Protein AF-G2IL74-F1 (afdb_monomer)

pLDDT: mean 72.39, std 12.94, range [37.91, 90.44]

Sequence (101 aa):
MIQPEGGRPVNNDPERENAEQDESDTQAQDVASDALENPWRGGEETEHGGRPNVAQVIPDDVQDVVDHMTDMERSGRIDMDAFEGEENMDDEDGSVPDTGA

Mean predicted aligned error: 17.05 Å

Radius of gyration: 25.64 Å; Cα contacts (8 Å, |Δi|>4): 20; chains: 1; bounding box: 67×32×66 Å

Solvent-accessible surface area (backbone atoms only — not comparable to full-atom values): 7181 Å² total; per-residue (Å²): 138,83,82,85,81,76,79,75,79,80,79,86,48,75,91,73,62,49,72,82,75,70,48,76,72,77,40,71,69,45,46,52,48,48,50,68,77,47,58,73,82,50,69,71,85,79,64,77,85,82,70,96,55,97,82,61,88,70,66,92,84,62,76,49,74,49,50,49,53,51,48,29,66,75,68,73,50,77,85,59,67,90,56,65,87,60,80,84,81,66,90,62,89,80,70,74,77,83,79,81,128

Structure (mmCIF, N/CA/C/O backbone):
data_AF-G2IL74-F1
#
_entry.id   AF-G2IL74-F1
#
loop_
_atom_site.group_PDB
_atom_site.id
_atom_site.type_symbol
_atom_site.label_atom_id
_atom_site.label_alt_id
_atom_site.label_comp_id
_atom_site.label_asym_id
_atom_site.label_entity_id
_atom_site.label_seq_id
_atom_site.pdbx_PDB_ins_code
_atom_site.Cartn_x
_atom_site.Cartn_y
_atom_site.Cartn_z
_atom_site.occupancy
_atom_site.B_iso_or_equiv
_atom_site.auth_seq_id
_atom_site.auth_comp_id
_atom_site.auth_asym_id
_atom_site.auth_atom_id
_atom_site.pdbx_PDB_model_num
ATOM 1 N N . MET A 1 1 ? 36.943 14.485 -46.620 1.00 37.91 1 MET A N 1
ATOM 2 C CA . MET A 1 1 ? 35.815 13.562 -46.378 1.00 37.91 1 MET A CA 1
ATOM 3 C C . MET A 1 1 ? 36.329 12.492 -45.432 1.00 37.91 1 MET A C 1
ATOM 5 O O . MET A 1 1 ? 37.250 11.780 -45.806 1.00 37.91 1 MET A O 1
ATOM 9 N N . ILE A 1 2 ? 35.854 12.495 -44.186 1.00 43.41 2 ILE A N 1
ATOM 10 C CA . ILE A 1 2 ? 36.241 11.549 -43.129 1.00 43.41 2 ILE A CA 1
ATOM 11 C C . ILE A 1 2 ? 35.243 10.388 -43.197 1.00 43.41 2 ILE A C 1
ATOM 13 O O . ILE A 1 2 ? 34.041 10.631 -43.276 1.00 43.41 2 ILE A O 1
ATOM 17 N N . GLN A 1 3 ? 35.743 9.155 -43.261 1.00 49.81 3 GLN A N 1
ATOM 18 C CA . GLN A 1 3 ? 34.925 7.939 -43.284 1.00 49.81 3 GLN A CA 1
ATOM 19 C C . GLN A 1 3 ? 34.307 7.734 -41.889 1.00 49.81 3 GLN A C 1
ATOM 21 O O . GLN A 1 3 ? 35.037 7.884 -40.910 1.00 49.81 3 GLN A O 1
ATOM 26 N N . PRO A 1 4 ? 32.998 7.449 -41.758 1.00 48.38 4 PRO A N 1
ATOM 27 C CA . PRO A 1 4 ? 32.397 7.200 -40.456 1.00 48.38 4 PRO A CA 1
ATOM 28 C C . PRO A 1 4 ? 32.832 5.830 -39.919 1.00 48.38 4 PRO A C 1
ATOM 30 O O . PRO A 1 4 ? 32.742 4.813 -40.605 1.00 48.38 4 PRO A O 1
ATOM 33 N N . GLU A 1 5 ? 33.327 5.850 -38.687 1.00 50.56 5 GLU A N 1
ATOM 34 C CA . GLU A 1 5 ? 33.811 4.711 -37.913 1.00 50.56 5 GLU A CA 1
ATOM 35 C C . GLU A 1 5 ? 32.711 3.658 -37.674 1.00 50.56 5 GLU A C 1
ATOM 37 O O . GLU A 1 5 ? 31.628 3.971 -37.181 1.00 50.56 5 GLU A O 1
ATOM 42 N N . GLY A 1 6 ? 33.041 2.406 -38.003 1.00 43.53 6 GLY A N 1
ATOM 43 C CA . GLY A 1 6 ? 32.691 1.190 -37.260 1.00 43.53 6 GLY A CA 1
ATOM 44 C C . GLY A 1 6 ? 31.239 0.993 -36.822 1.00 43.53 6 GLY A C 1
ATOM 45 O O . GLY A 1 6 ? 30.884 1.274 -35.679 1.00 43.53 6 GLY A O 1
ATOM 46 N N . GLY A 1 7 ? 30.436 0.351 -37.676 1.00 41.69 7 GLY A N 1
ATOM 47 C CA . GLY A 1 7 ? 29.263 -0.384 -37.202 1.00 41.69 7 GLY A CA 1
ATOM 48 C C . GLY A 1 7 ? 29.693 -1.405 -36.145 1.00 41.69 7 GLY A C 1
ATOM 49 O O . GLY A 1 7 ? 30.666 -2.135 -36.352 1.00 41.69 7 GLY A O 1
ATOM 50 N N . ARG A 1 8 ? 29.009 -1.425 -34.993 1.00 59.28 8 ARG A N 1
ATOM 51 C CA . ARG A 1 8 ? 29.259 -2.423 -33.944 1.00 59.28 8 ARG A CA 1
ATOM 52 C C . ARG A 1 8 ? 29.169 -3.816 -34.583 1.00 59.28 8 ARG A C 1
ATOM 54 O O . ARG A 1 8 ? 28.220 -4.042 -35.338 1.00 59.28 8 ARG A O 1
ATOM 61 N N . PRO A 1 9 ? 30.116 -4.734 -34.329 1.00 54.06 9 PRO A N 1
ATOM 62 C CA . PRO A 1 9 ? 29.974 -6.097 -34.815 1.00 54.06 9 PRO A CA 1
ATOM 63 C C . PRO A 1 9 ? 28.678 -6.671 -34.239 1.00 54.06 9 PRO A C 1
ATOM 65 O O . PRO A 1 9 ? 28.491 -6.673 -33.022 1.00 54.06 9 PRO A O 1
ATOM 68 N N . VAL A 1 10 ? 27.776 -7.116 -35.114 1.00 62.25 10 VAL A N 1
ATOM 69 C CA . VAL A 1 10 ? 26.649 -7.957 -34.710 1.00 62.25 10 VAL A CA 1
ATOM 70 C C . VAL A 1 10 ? 27.253 -9.247 -34.168 1.00 62.25 10 VA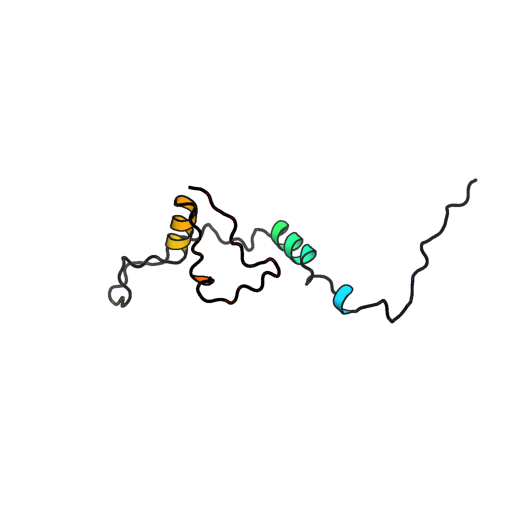L A C 1
ATOM 72 O O . VAL A 1 10 ? 27.865 -10.023 -34.902 1.00 62.25 10 VAL A O 1
ATOM 75 N N . ASN A 1 11 ? 27.218 -9.402 -32.849 1.00 60.69 11 ASN A N 1
ATOM 76 C CA . ASN A 1 11 ? 27.760 -10.576 -32.192 1.00 60.69 11 ASN A CA 1
ATOM 77 C C . ASN A 1 11 ? 26.738 -11.707 -32.333 1.00 60.69 11 ASN A C 1
ATOM 79 O O . ASN A 1 11 ? 25.843 -11.822 -31.510 1.00 60.69 11 ASN A O 1
ATOM 83 N N . ASN A 1 12 ? 26.857 -12.479 -33.413 1.00 60.97 12 ASN A N 1
ATOM 84 C CA . ASN A 1 12 ? 25.968 -13.587 -33.780 1.00 60.97 12 AS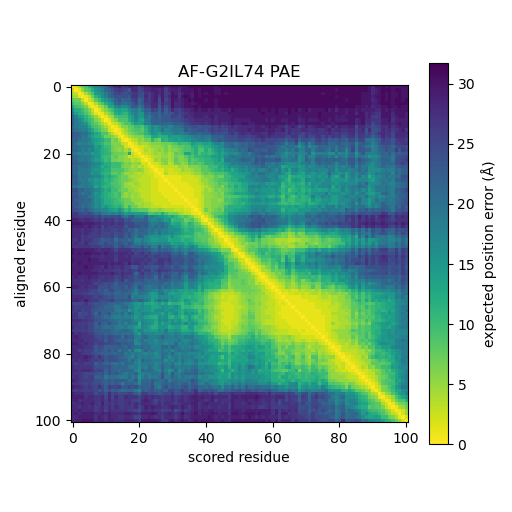N A CA 1
ATOM 85 C C . ASN A 1 12 ? 26.349 -14.883 -33.035 1.00 60.97 12 ASN A C 1
ATOM 87 O O . ASN A 1 12 ? 26.490 -15.944 -33.648 1.00 60.97 12 ASN A O 1
ATOM 91 N N . ASP A 1 13 ? 26.667 -14.753 -31.746 1.00 69.31 13 ASP A N 1
ATOM 92 C CA . ASP A 1 13 ? 27.038 -15.858 -30.868 1.00 69.31 13 ASP A CA 1
ATOM 93 C C . ASP A 1 13 ? 25.748 -16.493 -30.324 1.00 69.31 13 ASP A C 1
ATOM 95 O O . ASP A 1 13 ? 25.076 -15.865 -29.503 1.00 69.31 13 ASP A O 1
ATOM 99 N N . PRO A 1 14 ? 25.381 -17.712 -30.760 1.00 60.81 14 PRO A N 1
ATOM 100 C CA . PRO A 1 14 ? 24.125 -18.349 -30.368 1.00 60.81 14 PRO A CA 1
ATOM 101 C C . PRO A 1 14 ? 24.061 -18.669 -28.867 1.00 60.81 14 PRO A C 1
ATOM 103 O O . PRO A 1 14 ? 22.983 -18.941 -28.357 1.00 60.81 14 PRO A O 1
ATOM 106 N N . GLU A 1 15 ? 25.189 -18.631 -28.146 1.00 64.44 15 GLU A N 1
ATOM 107 C CA . GLU A 1 15 ? 25.223 -18.764 -26.683 1.00 64.44 15 GLU A CA 1
ATOM 108 C C . GLU A 1 15 ? 24.964 -17.431 -25.954 1.00 64.44 15 GLU A C 1
ATOM 110 O O . GLU A 1 15 ? 24.791 -17.413 -24.735 1.00 64.44 15 GLU A O 1
ATOM 115 N N . ARG A 1 16 ? 24.934 -16.303 -26.678 1.00 65.25 16 ARG A N 1
ATOM 116 C CA . ARG A 1 16 ? 24.604 -14.965 -26.150 1.00 65.25 16 ARG A CA 1
ATOM 117 C C . ARG A 1 16 ? 23.204 -14.491 -26.522 1.00 65.25 16 ARG A C 1
ATOM 119 O O . ARG A 1 16 ? 22.744 -13.515 -25.939 1.00 65.25 16 ARG A O 1
ATOM 126 N N . GLU A 1 17 ? 22.548 -15.167 -27.459 1.00 67.06 17 GLU A N 1
ATOM 127 C CA . GLU A 1 17 ? 21.142 -14.959 -27.804 1.00 67.06 17 GLU A CA 1
ATOM 128 C C . GLU A 1 17 ? 20.277 -15.791 -26.849 1.00 67.06 17 GLU A C 1
ATOM 130 O O . GLU A 1 17 ? 19.948 -16.949 -27.111 1.00 67.06 17 GLU A O 1
ATOM 135 N N . ASN A 1 18 ? 19.955 -15.222 -25.683 1.00 72.56 18 ASN A N 1
ATOM 136 C CA . ASN A 1 18 ? 18.988 -15.833 -24.780 1.00 72.56 18 ASN A CA 1
ATOM 137 C C . ASN A 1 18 ? 17.584 -15.370 -25.183 1.00 72.56 18 ASN A C 1
ATOM 139 O O . ASN A 1 18 ? 17.227 -14.215 -24.963 1.00 72.56 18 ASN A O 1
ATOM 143 N N . ALA A 1 19 ? 16.781 -16.290 -25.717 1.00 75.19 19 ALA A N 1
ATOM 144 C CA . ALA A 1 19 ? 15.393 -16.019 -26.081 1.00 75.19 19 ALA A CA 1
ATOM 145 C C . ALA A 1 19 ? 14.558 -15.467 -24.906 1.00 75.19 19 ALA A C 1
ATOM 147 O O . ALA A 1 19 ? 13.627 -14.709 -25.142 1.00 75.19 19 ALA A O 1
ATOM 148 N N . GLU A 1 20 ? 14.911 -15.795 -23.657 1.00 70.81 20 GLU A N 1
ATOM 149 C CA . GLU A 1 20 ? 14.273 -15.250 -22.449 1.00 70.81 20 GLU A CA 1
ATOM 150 C C . GLU A 1 20 ? 14.693 -13.794 -22.154 1.00 70.81 20 GLU A C 1
ATOM 152 O O . GLU A 1 20 ? 13.973 -13.081 -21.467 1.00 70.81 20 GLU A O 1
ATOM 157 N N . GLN A 1 21 ? 15.844 -13.328 -22.660 1.00 73.50 21 GLN A N 1
ATOM 158 C CA . GLN A 1 21 ? 16.290 -11.925 -22.540 1.00 73.50 21 GLN A CA 1
ATOM 159 C C . GLN A 1 21 ? 15.803 -11.046 -23.696 1.00 73.50 21 GLN A C 1
ATOM 161 O O . GLN A 1 21 ? 15.687 -9.833 -23.529 1.00 73.50 21 GLN A O 1
ATOM 166 N N . ASP A 1 22 ? 15.530 -11.651 -24.851 1.00 75.94 22 ASP A N 1
ATOM 167 C CA . ASP A 1 22 ? 14.941 -10.980 -26.014 1.00 75.94 22 ASP A CA 1
ATOM 168 C C . ASP A 1 22 ? 13.402 -10.944 -25.955 1.00 75.94 22 ASP A C 1
ATOM 170 O O . ASP A 1 22 ? 12.759 -10.366 -26.835 1.00 75.94 22 ASP A O 1
ATOM 174 N N . GLU A 1 23 ? 12.793 -11.556 -24.933 1.00 81.19 23 GLU A N 1
ATOM 175 C CA . GLU A 1 23 ? 11.349 -11.501 -24.720 1.00 81.19 23 GLU A CA 1
ATOM 176 C C . GLU A 1 23 ? 10.929 -10.075 -24.334 1.00 81.19 23 GLU A C 1
ATOM 178 O O . GLU A 1 23 ? 11.339 -9.544 -23.303 1.00 81.19 23 GLU A O 1
ATOM 183 N N . SER A 1 24 ? 10.127 -9.458 -25.201 1.00 75.06 24 SER A N 1
ATOM 184 C CA . SER A 1 24 ? 9.482 -8.155 -25.003 1.00 75.06 24 SER A CA 1
ATOM 185 C C . SER A 1 24 ? 8.197 -8.321 -24.192 1.00 75.06 24 SER A C 1
ATOM 187 O O . SER A 1 24 ? 7.562 -9.372 -24.248 1.00 75.06 24 SER A O 1
ATOM 189 N N . ASP A 1 25 ? 7.770 -7.263 -23.509 1.00 76.06 25 ASP A N 1
ATOM 190 C CA . ASP A 1 25 ? 6.458 -7.107 -22.853 1.00 76.06 25 ASP A CA 1
ATOM 191 C C . ASP A 1 25 ? 6.321 -7.816 -21.494 1.00 76.06 25 ASP A C 1
ATOM 193 O O . ASP A 1 25 ? 5.421 -7.494 -20.717 1.00 76.06 25 ASP A O 1
ATOM 197 N N . THR A 1 26 ? 7.216 -8.750 -21.167 1.00 81.31 26 THR A N 1
ATOM 198 C CA . THR A 1 26 ? 7.254 -9.441 -19.864 1.00 81.31 26 THR A CA 1
ATOM 199 C C . THR A 1 26 ? 8.295 -8.855 -18.912 1.00 81.31 26 THR A C 1
ATOM 201 O O . THR A 1 26 ? 8.265 -9.134 -17.710 1.00 81.31 26 THR A O 1
ATOM 204 N N . GLN A 1 27 ? 9.206 -8.018 -19.418 1.00 87.19 27 GLN A N 1
ATOM 205 C CA . GLN A 1 27 ? 10.278 -7.435 -18.619 1.00 87.19 27 GLN A CA 1
ATOM 206 C C . GLN A 1 27 ? 9.741 -6.369 -17.666 1.00 87.19 27 GLN A C 1
ATOM 208 O O . GLN A 1 27 ? 8.787 -5.653 -17.969 1.00 87.19 27 GLN A O 1
ATOM 213 N N . ALA A 1 28 ? 10.401 -6.207 -16.519 1.00 88.31 28 ALA A N 1
ATOM 214 C CA . ALA A 1 28 ? 9.958 -5.271 -15.488 1.00 88.31 28 ALA A CA 1
ATOM 215 C C . ALA A 1 28 ? 9.812 -3.832 -16.012 1.00 88.31 28 ALA A C 1
ATOM 217 O O . ALA A 1 28 ? 8.858 -3.147 -15.645 1.00 88.31 28 ALA A O 1
ATOM 218 N N . GLN A 1 29 ? 10.716 -3.371 -16.887 1.00 86.31 29 GLN A N 1
ATOM 219 C CA . GLN A 1 29 ? 10.598 -2.033 -17.467 1.00 86.31 29 GLN A CA 1
ATOM 220 C C . GLN A 1 29 ? 9.450 -1.906 -18.472 1.00 86.31 29 GLN A C 1
ATOM 222 O O . GLN A 1 29 ? 8.857 -0.832 -18.551 1.00 86.31 29 GLN A O 1
ATOM 227 N N . ASP A 1 30 ? 9.115 -2.971 -19.200 1.00 87.12 30 ASP A N 1
ATOM 228 C CA . ASP A 1 30 ? 8.017 -2.958 -20.169 1.00 87.12 30 ASP A CA 1
ATOM 229 C C . ASP A 1 30 ? 6.685 -2.918 -19.416 1.00 87.12 30 ASP A C 1
ATOM 231 O O . 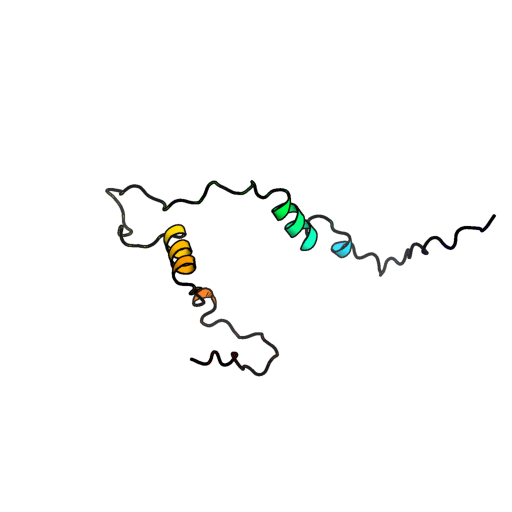ASP A 1 30 ? 5.839 -2.074 -19.697 1.00 87.12 30 ASP A O 1
ATOM 235 N N . VAL A 1 31 ? 6.558 -3.730 -18.360 1.00 84.75 31 VAL A N 1
ATOM 236 C CA . VAL A 1 31 ? 5.405 -3.730 -17.445 1.00 84.75 31 VAL A CA 1
ATOM 237 C C . VAL A 1 31 ? 5.248 -2.379 -16.742 1.00 84.75 31 VAL A C 1
ATOM 239 O O . VAL A 1 31 ? 4.141 -1.850 -16.650 1.00 84.75 31 VAL A O 1
ATOM 242 N N . ALA A 1 32 ? 6.343 -1.789 -16.255 1.00 86.62 32 ALA A N 1
ATOM 243 C CA . ALA A 1 32 ? 6.305 -0.473 -15.620 1.00 86.62 32 ALA A CA 1
ATOM 244 C C . ALA A 1 32 ? 5.925 0.637 -16.612 1.00 86.62 32 ALA A C 1
ATOM 246 O O . ALA A 1 32 ? 5.157 1.534 -16.265 1.00 86.62 32 ALA A O 1
ATOM 247 N N . SER A 1 33 ? 6.441 0.571 -17.842 1.00 87.31 33 SER A N 1
ATOM 248 C CA . SER A 1 33 ? 6.100 1.516 -18.909 1.00 87.31 33 SER A CA 1
ATOM 249 C C . SER A 1 33 ? 4.628 1.394 -19.296 1.00 87.31 33 SER A C 1
ATOM 251 O O . SER A 1 33 ? 3.937 2.408 -19.339 1.00 87.31 33 SER A O 1
ATOM 253 N N . ASP A 1 34 ? 4.112 0.174 -19.466 1.00 86.69 34 ASP A N 1
ATOM 254 C CA . ASP A 1 34 ? 2.695 -0.071 -19.754 1.00 86.69 34 ASP A CA 1
ATOM 255 C C . ASP A 1 34 ? 1.786 0.451 -18.632 1.00 86.69 34 ASP A C 1
ATOM 257 O O . ASP A 1 34 ? 0.795 1.129 -18.898 1.00 86.69 34 ASP A O 1
ATOM 261 N N . ALA A 1 35 ? 2.151 0.233 -17.365 1.00 83.81 35 ALA A N 1
ATOM 262 C CA . ALA A 1 35 ? 1.395 0.749 -16.223 1.00 83.81 35 ALA A CA 1
ATOM 263 C C . ALA A 1 35 ? 1.351 2.290 -16.181 1.00 83.81 35 ALA A C 1
ATOM 265 O O . ALA A 1 35 ? 0.337 2.874 -15.791 1.00 83.81 35 ALA A O 1
ATOM 266 N N . LEU A 1 36 ? 2.436 2.953 -16.594 1.00 83.81 36 LEU A N 1
ATOM 267 C CA . LEU A 1 36 ? 2.519 4.414 -16.674 1.00 83.81 36 LEU A CA 1
ATOM 268 C C . LEU A 1 36 ? 1.770 4.989 -17.881 1.00 83.81 36 LEU A C 1
ATOM 270 O O . LEU A 1 36 ? 1.171 6.059 -17.769 1.00 83.81 36 LEU A O 1
ATOM 274 N N . GLU A 1 37 ? 1.821 4.317 -19.030 1.00 87.81 37 GLU A N 1
ATOM 275 C CA . GLU A 1 37 ? 1.160 4.743 -20.269 1.00 87.81 37 GLU A CA 1
ATOM 276 C C . GLU A 1 37 ? -0.346 4.461 -20.248 1.00 87.81 37 GLU A C 1
ATOM 278 O O . GLU A 1 37 ? -1.136 5.243 -20.785 1.00 87.81 37 GLU A O 1
ATOM 283 N N . ASN A 1 38 ? -0.756 3.397 -19.555 1.00 80.19 38 ASN A N 1
ATOM 284 C CA . ASN A 1 38 ? -2.140 2.969 -19.396 1.00 80.19 38 ASN A CA 1
ATOM 285 C C . ASN A 1 38 ? -2.588 2.993 -17.921 1.00 80.19 38 ASN A C 1
ATOM 287 O O . ASN A 1 38 ? -3.080 1.981 -17.409 1.00 80.19 38 ASN A O 1
ATOM 291 N N . PRO A 1 39 ? -2.559 4.163 -17.243 1.00 67.44 39 PRO A N 1
ATOM 292 C CA . PRO A 1 39 ? -3.006 4.275 -15.854 1.00 67.44 39 PRO A CA 1
ATOM 293 C C . PRO A 1 39 ? -4.516 3.999 -15.711 1.00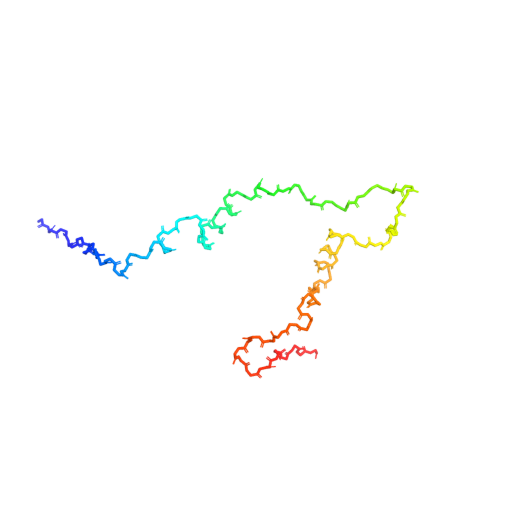 67.44 39 PRO A C 1
ATOM 295 O O . PRO A 1 39 ? -5.017 3.831 -14.607 1.00 67.44 39 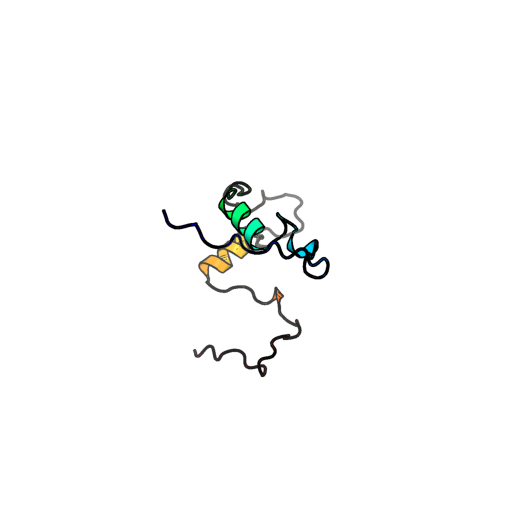PRO A O 1
ATOM 298 N N . TRP A 1 40 ? -5.240 3.907 -16.837 1.00 58.22 40 TRP A N 1
ATOM 299 C CA . TRP A 1 40 ? -6.694 3.762 -16.974 1.00 58.22 40 TRP A CA 1
ATOM 300 C C . TRP A 1 40 ? -7.200 2.316 -17.184 1.00 58.22 40 TRP A C 1
ATOM 302 O O . TRP A 1 40 ? -8.363 2.116 -17.528 1.00 58.22 40 TRP A O 1
ATOM 312 N N . ARG A 1 41 ? -6.392 1.285 -16.878 1.00 56.53 41 ARG A N 1
ATOM 313 C CA . ARG A 1 41 ? -6.946 0.134 -16.121 1.00 56.53 41 ARG A CA 1
ATOM 314 C C . ARG A 1 41 ? -7.280 0.527 -14.669 1.00 56.53 41 ARG A C 1
ATOM 316 O O . ARG A 1 41 ? -7.790 -0.298 -13.919 1.00 56.53 41 ARG A O 1
ATOM 323 N N . GLY A 1 42 ? -7.008 1.781 -14.301 1.00 51.03 42 GLY A N 1
ATOM 324 C CA . GLY A 1 42 ? -7.535 2.492 -13.152 1.00 51.03 42 GLY A CA 1
ATOM 325 C C . GLY A 1 42 ? -9.052 2.524 -13.178 1.00 51.03 42 GLY A C 1
ATOM 326 O O . GLY A 1 42 ? -9.673 3.237 -13.969 1.00 51.03 42 GLY A O 1
ATOM 327 N N . GLY A 1 43 ? -9.629 1.715 -12.295 1.00 56.75 43 GLY A N 1
ATOM 328 C CA . GLY A 1 43 ? -10.974 1.948 -11.813 1.00 56.75 43 GLY A CA 1
ATOM 329 C C . GLY A 1 43 ? -11.069 3.348 -11.216 1.00 56.75 43 GLY A C 1
ATOM 330 O O . GLY A 1 43 ? -10.079 3.941 -10.782 1.00 56.75 43 GLY A O 1
ATOM 331 N N . GLU A 1 44 ? -12.287 3.866 -11.216 1.00 65.62 44 GLU A N 1
ATOM 332 C CA . GLU A 1 44 ? -12.695 4.947 -10.325 1.00 65.62 44 GLU A CA 1
ATOM 333 C C . GLU A 1 44 ? -12.187 4.648 -8.900 1.00 65.62 44 GLU A C 1
ATOM 335 O O . GLU A 1 44 ? -11.984 3.475 -8.569 1.00 65.62 44 GLU A O 1
ATOM 340 N N . GLU A 1 45 ? -11.953 5.680 -8.075 1.00 70.06 45 GLU A N 1
ATOM 341 C CA . GLU A 1 45 ? -11.572 5.464 -6.671 1.00 70.06 45 GLU A CA 1
ATOM 342 C C . GLU A 1 45 ? -12.480 4.388 -6.068 1.00 70.06 45 GLU A C 1
ATOM 344 O O . GLU A 1 45 ? -13.708 4.506 -6.104 1.00 70.06 45 GLU A O 1
ATOM 349 N N . THR A 1 46 ? -11.878 3.293 -5.602 1.00 75.25 46 THR A N 1
ATOM 350 C CA . THR A 1 46 ? -12.634 2.182 -5.034 1.00 75.25 46 THR A CA 1
ATOM 351 C C . THR A 1 46 ? -13.344 2.675 -3.786 1.00 75.25 46 THR A C 1
ATOM 353 O O . THR A 1 46 ? -12.709 3.201 -2.876 1.00 75.25 46 THR A O 1
ATOM 356 N N . GLU A 1 47 ? -14.664 2.523 -3.761 1.00 78.50 47 GLU A N 1
ATOM 357 C CA . GLU A 1 47 ? -15.499 2.869 -2.617 1.00 78.50 47 GLU A CA 1
ATOM 358 C C . GLU A 1 47 ? -15.693 1.666 -1.689 1.00 78.50 47 GLU A C 1
ATOM 360 O O . GLU A 1 47 ? -15.606 0.515 -2.126 1.00 78.50 47 GLU A O 1
ATOM 365 N N . HIS A 1 48 ? -15.991 1.945 -0.418 1.00 81.62 48 HIS A N 1
ATOM 366 C CA . HIS A 1 48 ? -16.424 0.931 0.540 1.00 81.62 48 HIS A CA 1
ATOM 367 C C . HIS A 1 48 ? -17.586 0.109 -0.039 1.00 81.62 48 HIS A C 1
ATOM 369 O O . HIS A 1 48 ? -18.604 0.647 -0.493 1.00 81.62 48 HIS A O 1
ATOM 375 N N . GLY A 1 49 ? -17.436 -1.209 -0.033 1.00 74.56 49 GLY A N 1
ATOM 376 C CA . GLY A 1 49 ? -18.376 -2.148 -0.610 1.00 74.56 49 G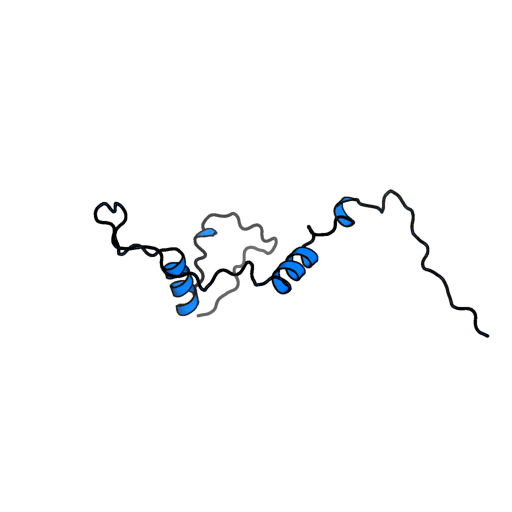LY A CA 1
ATOM 377 C C . GLY A 1 49 ? -19.509 -2.507 0.346 1.00 74.56 49 GLY A C 1
ATOM 378 O O . GLY A 1 49 ? -19.288 -3.032 1.428 1.00 74.56 49 GLY A O 1
ATOM 379 N N . GLY A 1 50 ? -20.755 -2.366 -0.114 1.00 70.31 50 GLY A N 1
ATOM 380 C CA . GLY A 1 50 ? -21.913 -2.985 0.536 1.00 70.31 50 GLY A CA 1
ATOM 381 C C . GLY A 1 50 ? -23.116 -2.063 0.710 1.00 70.31 50 GLY A C 1
ATOM 382 O O . GLY A 1 50 ? -23.016 -0.860 0.912 1.00 70.31 50 GLY A O 1
ATOM 383 N N . ARG A 1 51 ? -24.308 -2.656 0.630 1.00 65.88 51 ARG A N 1
ATOM 384 C CA . ARG A 1 51 ? -25.558 -2.082 1.147 1.00 65.88 51 ARG A CA 1
ATOM 385 C C . ARG A 1 51 ? -25.989 -3.002 2.285 1.00 65.88 51 ARG A C 1
ATOM 387 O O . ARG A 1 51 ? -25.860 -4.211 2.079 1.00 65.88 51 ARG A O 1
ATOM 394 N N . PRO A 1 52 ? -26.539 -2.494 3.403 1.00 61.78 52 PRO A N 1
ATOM 395 C CA . PRO A 1 52 ? -26.909 -3.337 4.537 1.00 61.78 52 PRO A CA 1
ATOM 396 C C . PRO A 1 52 ? -27.786 -4.500 4.061 1.00 61.78 52 PRO A C 1
ATOM 398 O O . PRO A 1 52 ? -28.880 -4.294 3.518 1.00 61.78 52 PRO A O 1
ATOM 401 N N . ASN A 1 53 ? -27.270 -5.725 4.184 1.00 66.50 53 ASN A N 1
ATOM 402 C CA . ASN A 1 53 ? -27.949 -6.929 3.729 1.00 66.50 53 ASN A CA 1
ATOM 403 C C . ASN A 1 53 ? -28.744 -7.516 4.898 1.00 66.50 53 ASN A C 1
ATOM 405 O O . ASN A 1 53 ? -28.203 -7.908 5.923 1.00 66.50 53 ASN A O 1
ATOM 409 N N . VAL A 1 54 ? -30.057 -7.643 4.735 1.00 63.09 54 VAL A N 1
ATOM 410 C CA . VAL A 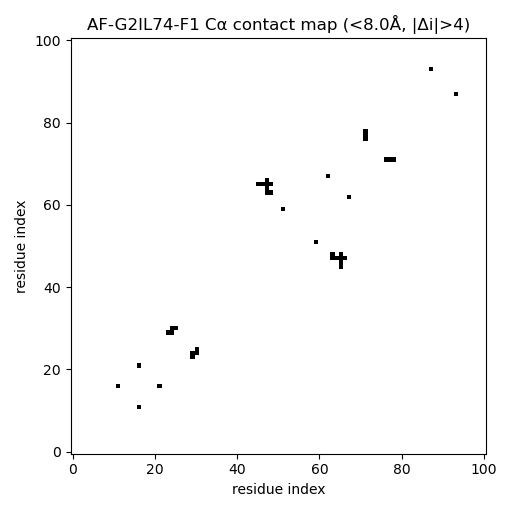1 54 ? -30.939 -8.193 5.781 1.00 63.09 54 VAL A CA 1
ATOM 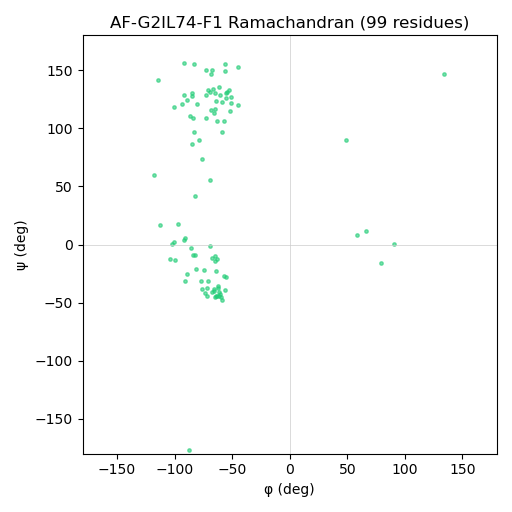411 C C . VAL A 1 54 ? -30.650 -9.660 6.144 1.00 63.09 54 VAL A C 1
ATOM 413 O O . VAL A 1 54 ? -31.162 -10.143 7.150 1.00 63.09 54 VAL A O 1
ATOM 416 N N . ALA A 1 55 ? -29.851 -10.373 5.346 1.00 74.25 55 ALA A N 1
ATOM 417 C CA . ALA A 1 55 ? -29.433 -11.756 5.578 1.00 74.25 55 ALA A CA 1
ATOM 418 C C . ALA A 1 55 ? -27.926 -11.897 5.885 1.00 74.25 55 ALA A C 1
ATOM 420 O O . ALA A 1 55 ? -27.372 -12.988 5.739 1.00 74.25 55 ALA A O 1
ATOM 421 N N . GLN A 1 56 ? -27.243 -10.806 6.240 1.00 69.62 56 GLN A N 1
ATOM 422 C CA . GLN A 1 56 ? -25.786 -10.786 6.358 1.00 69.62 56 GLN A CA 1
ATOM 423 C C . GLN A 1 56 ? -25.269 -11.658 7.509 1.00 69.62 56 GLN A C 1
ATOM 425 O O . GLN A 1 56 ? -25.777 -11.621 8.627 1.00 69.62 56 GLN A O 1
ATOM 430 N N . VAL A 1 57 ? -24.233 -12.443 7.204 1.00 72.50 57 VAL A N 1
ATOM 431 C CA . VAL A 1 57 ? -23.494 -13.278 8.168 1.00 72.50 57 VAL A CA 1
ATOM 432 C C . VAL A 1 57 ? -22.309 -12.513 8.765 1.00 72.50 57 VAL A C 1
ATOM 434 O O . VAL A 1 57 ? -21.941 -12.754 9.911 1.00 72.50 57 VAL A O 1
ATOM 437 N N . ILE A 1 58 ? -21.720 -11.598 7.989 1.00 70.19 58 ILE A N 1
ATOM 438 C CA . ILE A 1 58 ? -20.611 -10.744 8.417 1.00 70.19 58 ILE A CA 1
ATOM 439 C C . ILE A 1 58 ? -21.202 -9.466 9.028 1.00 70.19 58 ILE A C 1
ATOM 441 O O . ILE A 1 58 ? -21.994 -8.809 8.356 1.00 70.19 58 ILE A O 1
ATOM 445 N N . PRO A 1 59 ? -20.864 -9.120 10.275 1.00 71.38 59 PRO A N 1
ATOM 446 C CA . PRO A 1 59 ? -21.313 -7.882 10.903 1.00 71.38 59 PRO A CA 1
ATOM 447 C C . PRO A 1 59 ? -20.951 -6.621 10.097 1.00 71.38 59 PRO A C 1
ATOM 449 O O . PRO A 1 59 ? -19.927 -6.593 9.419 1.00 71.38 59 PRO A O 1
ATOM 452 N N . ASP A 1 60 ? -21.777 -5.575 10.194 1.00 71.88 60 ASP A N 1
ATOM 453 C CA . ASP A 1 60 ? -21.563 -4.292 9.496 1.00 71.88 60 ASP A CA 1
ATOM 454 C C . ASP A 1 60 ? -20.339 -3.504 10.013 1.00 71.88 60 ASP A C 1
ATOM 456 O O . ASP A 1 60 ? -19.944 -2.515 9.406 1.00 71.88 60 ASP A O 1
ATOM 460 N N . ASP A 1 61 ? -19.755 -3.902 11.147 1.00 74.88 61 ASP A N 1
ATOM 461 C CA . ASP A 1 61 ? -18.563 -3.294 11.752 1.00 74.88 61 ASP A CA 1
ATOM 462 C C . ASP A 1 61 ? -17.244 -3.956 11.315 1.00 74.88 61 ASP A C 1
ATOM 464 O O . ASP A 1 61 ? -16.173 -3.577 11.794 1.00 74.88 61 ASP A O 1
ATOM 468 N N . VAL A 1 62 ? -17.296 -4.931 10.404 1.00 83.81 62 VAL A N 1
ATOM 469 C CA . VAL A 1 62 ? -16.096 -5.521 9.803 1.00 83.81 62 VAL A CA 1
ATOM 470 C C . VAL A 1 62 ? -15.596 -4.612 8.685 1.00 83.81 62 VAL A C 1
ATOM 472 O O . VAL A 1 62 ? -16.313 -4.371 7.718 1.00 83.81 62 VAL A O 1
ATOM 475 N N . GLN A 1 63 ? -14.354 -4.141 8.818 1.00 83.94 63 GLN A N 1
ATOM 476 C CA . GLN A 1 63 ? -13.690 -3.347 7.785 1.00 83.94 63 GLN A CA 1
ATOM 477 C C . GLN A 1 63 ? -13.551 -4.145 6.489 1.00 83.94 63 GLN A C 1
ATOM 479 O O . GLN A 1 63 ? -13.152 -5.315 6.511 1.00 83.94 63 GLN A O 1
ATOM 484 N N . ASP A 1 64 ? -13.848 -3.502 5.364 1.00 84.12 64 ASP A N 1
ATOM 485 C CA . ASP A 1 64 ? -13.553 -4.059 4.052 1.00 84.12 64 ASP A CA 1
ATOM 486 C C . ASP A 1 64 ? -12.129 -3.700 3.582 1.00 84.12 64 ASP A C 1
ATOM 488 O O . ASP A 1 64 ? -11.332 -3.096 4.303 1.00 84.12 64 ASP A O 1
ATOM 492 N N . VAL A 1 65 ? -11.784 -4.114 2.359 1.00 86.50 65 VAL A N 1
ATOM 493 C CA . VAL A 1 65 ? -10.452 -3.870 1.784 1.00 86.50 65 VAL A CA 1
ATOM 494 C C . VAL A 1 65 ? -10.172 -2.372 1.624 1.00 86.50 65 VAL A C 1
ATOM 496 O O . VAL A 1 65 ? -9.047 -1.935 1.855 1.00 86.50 65 VAL A O 1
ATOM 499 N N . VAL A 1 66 ? -11.180 -1.582 1.253 1.00 86.69 66 VAL A N 1
ATOM 500 C CA . VAL A 1 66 ? -11.035 -0.139 1.026 1.00 86.69 66 VAL A CA 1
ATOM 501 C C . VAL A 1 66 ? -10.890 0.605 2.352 1.00 86.69 66 VAL A C 1
ATOM 503 O O . VAL A 1 66 ? -10.026 1.477 2.470 1.00 86.69 66 VAL A O 1
ATOM 506 N N . ASP A 1 67 ? -11.671 0.238 3.367 1.00 87.06 67 ASP A N 1
ATOM 507 C CA . ASP A 1 67 ? -11.565 0.770 4.726 1.00 87.06 67 ASP A CA 1
ATOM 508 C C . ASP A 1 67 ? -10.181 0.504 5.300 1.00 87.06 67 ASP A C 1
ATOM 510 O O . ASP A 1 67 ? -9.527 1.417 5.804 1.00 87.06 67 ASP A O 1
ATOM 514 N N . HIS A 1 68 ? -9.709 -0.734 5.157 1.00 87.38 68 HIS A N 1
ATOM 515 C CA . HIS A 1 68 ? -8.416 -1.145 5.672 1.00 87.38 68 HIS A CA 1
ATOM 516 C C . HIS A 1 68 ? -7.266 -0.394 4.986 1.00 87.38 68 HIS A C 1
ATOM 518 O O . HIS A 1 68 ? -6.377 0.128 5.657 1.00 87.38 68 HIS A O 1
ATOM 524 N N . MET A 1 69 ? -7.309 -0.250 3.656 1.00 88.25 69 MET A N 1
ATOM 525 C CA . MET A 1 69 ? -6.333 0.556 2.910 1.00 88.25 69 MET A CA 1
ATOM 526 C C . MET A 1 69 ? -6.360 2.031 3.328 1.00 88.25 69 MET A C 1
ATOM 528 O O . MET A 1 69 ? -5.308 2.644 3.508 1.00 88.25 69 MET A O 1
ATOM 532 N N . THR A 1 70 ? -7.552 2.590 3.541 1.00 88.06 70 THR A N 1
ATOM 533 C CA . THR A 1 70 ? -7.723 3.977 3.992 1.00 88.06 70 THR A CA 1
ATOM 534 C C . THR A 1 70 ? -7.176 4.183 5.408 1.00 88.06 70 THR A C 1
ATOM 536 O O . THR A 1 70 ? -6.588 5.228 5.701 1.00 88.06 70 THR A O 1
ATOM 539 N N . ASP A 1 71 ? -7.352 3.211 6.304 1.00 88.56 71 ASP A N 1
ATOM 540 C CA . ASP A 1 71 ? -6.804 3.259 7.662 1.00 88.56 71 ASP A CA 1
ATOM 541 C C . ASP A 1 71 ? -5.271 3.180 7.653 1.00 88.56 71 ASP A C 1
ATOM 543 O O . ASP A 1 71 ? -4.611 3.962 8.343 1.00 88.56 71 ASP A O 1
ATOM 547 N N . MET A 1 72 ? -4.683 2.327 6.807 1.00 90.44 72 MET A N 1
ATOM 548 C CA . MET A 1 72 ? -3.228 2.278 6.610 1.00 90.44 72 MET A CA 1
ATOM 549 C C . MET A 1 72 ? -2.675 3.616 6.105 1.00 90.44 72 MET A C 1
ATOM 551 O O . MET A 1 72 ? -1.697 4.130 6.651 1.00 90.44 72 MET A O 1
ATOM 555 N N . GLU A 1 73 ? -3.329 4.233 5.118 1.00 87.56 73 GLU A N 1
ATOM 556 C CA . GLU A 1 73 ? -2.906 5.530 4.580 1.00 87.56 73 GLU A CA 1
ATOM 557 C C . GLU A 1 73 ? -2.984 6.643 5.638 1.00 87.56 73 GLU A C 1
ATOM 559 O O . GLU A 1 73 ? -2.049 7.429 5.801 1.00 87.56 73 GLU A O 1
ATOM 564 N N . ARG A 1 74 ? -4.079 6.699 6.406 1.00 89.75 74 ARG A N 1
ATOM 565 C CA . ARG A 1 74 ? -4.280 7.730 7.438 1.00 89.75 74 ARG A CA 1
ATOM 566 C C . ARG A 1 74 ? -3.382 7.547 8.651 1.00 89.75 74 ARG A C 1
ATOM 568 O O . ARG A 1 74 ? -2.957 8.536 9.249 1.00 89.75 74 ARG A O 1
ATOM 575 N N . SER A 1 75 ? -3.149 6.304 9.056 1.00 90.31 75 SER A N 1
ATOM 576 C CA . SER A 1 75 ? -2.343 5.982 10.232 1.00 90.31 75 SER A CA 1
ATOM 577 C C . SER A 1 75 ? -0.842 6.006 9.939 1.00 90.31 75 SER A C 1
ATOM 579 O O . SER A 1 75 ? -0.048 6.146 10.872 1.00 90.31 75 SER A O 1
ATOM 581 N N . GLY A 1 76 ? -0.451 5.868 8.666 1.00 86.06 76 GLY A N 1
ATOM 582 C CA . GLY A 1 76 ? 0.937 5.688 8.244 1.00 86.06 76 GLY A CA 1
ATOM 583 C C . GLY A 1 76 ? 1.544 4.363 8.712 1.00 86.06 76 GLY A C 1
ATOM 584 O O . GLY A 1 76 ? 2.762 4.198 8.656 1.00 86.06 76 GLY A O 1
ATOM 585 N N . ARG A 1 77 ? 0.723 3.435 9.218 1.00 87.25 77 ARG A N 1
ATOM 586 C CA . ARG A 1 77 ? 1.141 2.098 9.638 1.00 87.25 77 ARG A CA 1
ATOM 587 C C . ARG A 1 77 ? 0.767 1.125 8.537 1.00 87.25 77 ARG A C 1
ATOM 589 O O . ARG A 1 77 ? -0.406 0.985 8.212 1.00 87.25 77 ARG A O 1
ATOM 596 N N . ILE A 1 78 ? 1.777 0.476 7.974 1.00 80.00 78 ILE A N 1
ATOM 597 C CA . ILE A 1 78 ? 1.576 -0.637 7.053 1.00 80.00 78 ILE A CA 1
ATOM 598 C C . ILE A 1 78 ? 1.420 -1.891 7.905 1.00 80.00 78 ILE A C 1
ATOM 600 O O . ILE A 1 78 ? 2.223 -2.117 8.814 1.00 80.00 78 ILE A O 1
ATOM 604 N N . ASP A 1 79 ? 0.373 -2.663 7.634 1.00 79.31 79 ASP A N 1
ATOM 605 C CA . ASP A 1 79 ? 0.207 -3.991 8.206 1.00 79.31 79 ASP A CA 1
ATOM 606 C C . ASP A 1 79 ? 1.324 -4.903 7.673 1.00 79.31 79 ASP A C 1
ATOM 608 O O . ASP A 1 79 ? 1.410 -5.172 6.473 1.00 79.31 79 ASP A O 1
ATOM 612 N N . MET A 1 80 ? 2.217 -5.321 8.570 1.00 81.75 80 MET A N 1
ATOM 613 C CA . MET A 1 80 ? 3.300 -6.256 8.261 1.00 81.75 80 MET A CA 1
ATOM 614 C C . MET A 1 80 ? 2.958 -7.679 8.716 1.00 81.75 80 MET A C 1
ATOM 616 O O . MET A 1 80 ? 3.778 -8.576 8.531 1.00 81.75 80 MET A O 1
ATOM 620 N N . ASP A 1 81 ? 1.761 -7.909 9.266 1.00 79.56 81 ASP A N 1
ATOM 621 C CA . ASP A 1 81 ? 1.314 -9.210 9.772 1.00 79.56 81 ASP A CA 1
ATOM 622 C C . ASP A 1 81 ? 1.214 -10.233 8.630 1.00 79.56 81 ASP A C 1
ATOM 624 O O . ASP A 1 81 ? 1.357 -11.435 8.838 1.00 79.56 81 ASP A O 1
ATOM 628 N N . ALA A 1 82 ? 1.073 -9.762 7.386 1.00 75.75 82 ALA A N 1
ATOM 629 C CA . ALA A 1 82 ? 1.187 -10.591 6.186 1.00 75.75 82 ALA A CA 1
ATOM 630 C C . ALA A 1 82 ? 2.538 -11.329 6.074 1.00 75.75 82 ALA A C 1
ATOM 632 O O . ALA A 1 82 ? 2.596 -12.392 5.456 1.00 75.75 82 ALA A O 1
ATOM 633 N N . PHE A 1 83 ? 3.598 -10.781 6.674 1.00 69.31 83 PHE A N 1
ATOM 634 C CA . PHE A 1 83 ? 4.946 -11.354 6.726 1.00 69.31 83 PHE A CA 1
ATOM 635 C C . PHE A 1 83 ? 5.253 -11.999 8.088 1.00 69.31 83 PHE A C 1
ATOM 637 O O . PHE A 1 83 ? 6.355 -12.506 8.313 1.00 69.31 83 PHE A O 1
ATOM 644 N N . GLU A 1 84 ? 4.302 -11.985 9.029 1.00 80.81 84 GLU A N 1
ATOM 645 C CA . GLU A 1 84 ? 4.496 -12.570 10.351 1.00 80.81 84 GLU A CA 1
ATOM 646 C C . GLU A 1 84 ? 4.675 -14.092 10.231 1.00 80.81 84 GLU A C 1
ATOM 648 O O . GLU A 1 84 ? 3.790 -14.831 9.801 1.00 80.81 84 GLU A O 1
ATOM 653 N N . GLY A 1 85 ? 5.856 -14.575 10.622 1.00 80.44 85 GLY A N 1
ATOM 654 C CA . GLY A 1 85 ? 6.210 -15.994 10.566 1.00 80.44 85 GLY A CA 1
ATOM 655 C C . GLY A 1 85 ? 6.881 -16.446 9.267 1.00 80.44 85 GLY A C 1
ATOM 656 O O . GLY A 1 85 ? 7.232 -17.625 9.172 1.00 80.44 85 GLY A O 1
ATOM 657 N N . GLU A 1 86 ? 7.102 -15.550 8.302 1.00 82.12 86 GLU A N 1
ATOM 658 C CA . GLU A 1 86 ? 7.984 -15.831 7.167 1.00 82.12 86 GLU A CA 1
ATOM 659 C C . GLU A 1 86 ? 9.447 -15.939 7.633 1.00 82.12 86 GLU A C 1
ATOM 661 O O . GLU A 1 86 ? 9.878 -15.294 8.595 1.00 82.12 86 GLU A O 1
ATOM 666 N N . GLU A 1 87 ? 10.218 -16.799 6.968 1.00 81.81 87 GLU A N 1
ATOM 667 C CA . GLU A 1 87 ? 11.657 -16.868 7.187 1.00 81.81 87 GLU A CA 1
ATOM 668 C C . GLU A 1 87 ? 12.335 -15.602 6.655 1.00 81.81 87 GLU A C 1
ATOM 670 O O . GLU A 1 87 ? 12.099 -15.175 5.528 1.00 81.81 87 GLU A O 1
ATOM 675 N N . ASN A 1 88 ? 13.197 -14.992 7.469 1.00 78.06 88 ASN A N 1
ATOM 676 C CA . ASN A 1 88 ? 13.995 -13.869 7.004 1.00 78.06 88 ASN A CA 1
ATOM 677 C C . ASN A 1 88 ? 15.077 -14.404 6.048 1.00 78.06 88 ASN A C 1
ATOM 679 O O . ASN A 1 88 ? 15.991 -15.106 6.483 1.00 78.06 88 ASN A O 1
ATOM 683 N N . MET A 1 89 ? 14.924 -14.122 4.751 1.00 78.50 89 MET A N 1
ATOM 684 C CA . MET A 1 89 ? 15.874 -14.508 3.698 1.00 78.50 89 MET A CA 1
ATOM 685 C C . MET A 1 89 ? 16.952 -13.445 3.436 1.00 78.50 89 MET A C 1
ATOM 687 O O . MET A 1 89 ? 17.720 -13.593 2.485 1.00 78.50 89 MET A O 1
ATOM 691 N N . ASP A 1 90 ? 16.994 -12.375 4.233 1.00 75.62 90 ASP A N 1
ATOM 692 C CA . ASP A 1 90 ? 18.047 -11.364 4.166 1.00 75.62 90 ASP A CA 1
ATOM 693 C C . ASP A 1 90 ? 19.396 -11.995 4.548 1.00 75.62 90 ASP A C 1
ATOM 695 O O . ASP A 1 90 ? 19.503 -12.730 5.535 1.00 75.62 90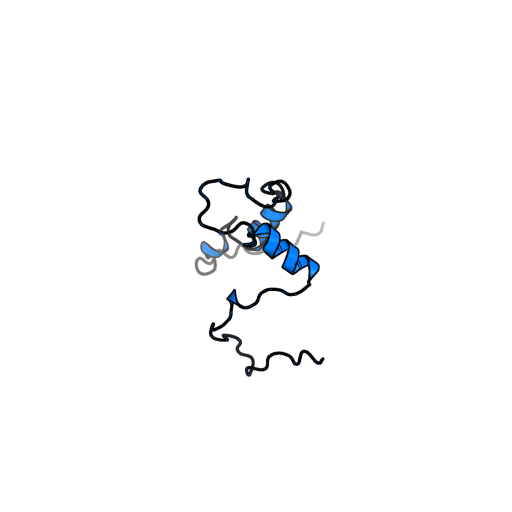 ASP A O 1
ATOM 699 N N . ASP A 1 91 ? 20.415 -11.763 3.722 1.00 73.56 91 ASP A N 1
ATOM 700 C CA . ASP A 1 91 ? 21.771 -12.274 3.920 1.00 73.56 91 ASP A CA 1
ATOM 701 C C . ASP A 1 91 ? 22.597 -11.405 4.887 1.00 73.56 91 ASP A C 1
ATOM 703 O O . ASP A 1 91 ? 23.682 -11.820 5.313 1.00 73.56 91 ASP A O 1
ATOM 707 N N . GLU A 1 92 ? 22.074 -10.236 5.275 1.00 71.12 92 GLU A N 1
ATOM 708 C CA . GLU A 1 92 ? 22.547 -9.416 6.395 1.00 71.12 92 GLU A CA 1
ATOM 709 C C . GLU A 1 92 ? 22.287 -10.130 7.748 1.00 71.12 92 GLU A C 1
ATOM 711 O O . GLU A 1 92 ? 21.347 -10.908 7.892 1.00 71.12 92 GLU A O 1
ATOM 716 N N . ASP A 1 93 ? 23.127 -9.885 8.768 1.00 63.19 93 ASP A N 1
ATOM 717 C CA . ASP A 1 93 ? 23.169 -10.584 10.077 1.00 63.19 93 ASP A CA 1
ATOM 718 C C . ASP A 1 93 ? 21.949 -10.312 10.991 1.00 63.19 93 ASP A C 1
ATOM 720 O O . ASP A 1 93 ? 22.080 -9.839 12.120 1.00 63.19 93 ASP A O 1
ATOM 724 N N . GLY A 1 94 ? 20.731 -10.560 10.500 1.00 62.97 94 GLY A N 1
ATOM 725 C CA . GLY A 1 94 ? 19.480 -10.569 11.264 1.00 62.97 94 GLY A CA 1
ATOM 726 C C . GLY A 1 94 ? 19.130 -9.262 11.983 1.00 62.97 94 GLY A C 1
ATOM 727 O O . GLY A 1 94 ? 18.196 -9.236 12.790 1.00 62.97 94 GLY A O 1
ATOM 728 N N . SER A 1 95 ? 19.868 -8.177 11.743 1.00 63.22 95 SER A N 1
ATOM 729 C CA . SER A 1 95 ? 19.661 -6.907 12.418 1.00 63.22 95 SER A CA 1
ATOM 730 C C . SER A 1 95 ? 18.545 -6.140 11.727 1.00 63.22 95 SER A C 1
ATOM 732 O O . SER A 1 95 ? 18.771 -5.438 10.744 1.00 63.22 95 SER A O 1
ATOM 734 N N . VAL A 1 96 ? 17.334 -6.247 12.275 1.00 64.31 96 VAL A N 1
ATOM 735 C CA . VAL A 1 96 ? 16.270 -5.278 11.995 1.00 64.31 96 VAL A CA 1
ATOM 736 C C . VAL A 1 96 ? 16.837 -3.892 12.338 1.00 64.31 96 VAL A C 1
ATOM 738 O O . VAL A 1 96 ? 17.366 -3.732 13.444 1.00 64.31 96 VAL A O 1
ATOM 741 N N . PRO A 1 97 ? 16.805 -2.907 11.423 1.00 60.38 97 PRO A N 1
ATOM 742 C CA . PRO A 1 97 ? 17.335 -1.580 11.704 1.00 60.38 97 PRO A CA 1
ATOM 743 C C . PRO A 1 97 ? 16.689 -1.027 12.979 1.00 60.38 97 PRO A C 1
ATOM 745 O O . PRO A 1 97 ? 15.470 -1.082 13.129 1.00 60.38 97 PRO A O 1
ATOM 748 N N . ASP A 1 98 ? 17.514 -0.519 13.900 1.00 62.12 98 ASP A N 1
ATOM 749 C CA . ASP A 1 98 ? 17.067 0.123 15.138 1.00 62.12 98 ASP A CA 1
ATOM 750 C C . ASP A 1 98 ? 16.176 1.321 14.792 1.00 62.12 98 ASP A C 1
ATOM 752 O O . ASP A 1 98 ? 16.652 2.415 14.473 1.00 62.12 98 ASP A O 1
ATOM 756 N N . THR A 1 99 ? 14.861 1.113 14.810 1.00 57.56 99 THR A N 1
ATOM 757 C CA . THR A 1 99 ? 13.875 2.184 14.712 1.00 57.56 99 THR A CA 1
ATOM 758 C C . THR A 1 99 ? 13.814 2.878 16.068 1.00 57.56 99 THR A C 1
ATOM 760 O O . THR A 1 99 ? 12.886 2.660 16.848 1.00 57.56 99 THR A O 1
ATOM 763 N N . GLY A 1 100 ? 14.850 3.660 16.374 1.00 50.09 100 GLY A N 1
ATOM 764 C CA . GLY A 1 100 ? 14.956 4.421 17.612 1.00 50.09 100 GLY A CA 1
ATOM 765 C C . GLY A 1 100 ? 13.695 5.253 17.860 1.00 50.09 100 GLY A C 1
ATOM 766 O O . GLY A 1 100 ? 13.314 6.079 17.026 1.00 50.09 100 GLY A O 1
ATOM 767 N N . ALA A 1 101 ? 13.057 5.000 19.004 1.00 45.22 101 ALA A N 1
ATOM 768 C CA . ALA A 1 101 ? 11.941 5.769 19.553 1.00 45.22 101 ALA A CA 1
ATOM 769 C C . ALA A 1 101 ? 12.431 6.920 20.444 1.00 45.22 101 ALA A C 1
ATOM 771 O O . ALA A 1 101 ? 13.461 6.743 21.137 1.00 45.22 101 ALA A O 1
#

Foldseek 3Di:
DDDDDDDDPPPPDPVPPDVVVVDPCPDPVNVVVCCVVCVPVDDDQDDFDDDDDPPDPDDPPDDDPSRVVVCCVVVVDDPPVVCVPPDDPDPPPPDDDPPDD

Secondary structure (DSSP, 8-state):
-PPPP-PPP----TTT--TTTS--SSSHHHHHHHHHH-GGG--S-PPPP----TT-SS-TTS--HHHHHHHHHHH-----GGGTT-----SS-S-------